Protein AF-A0A6J5IRX7-F1 (afdb_monomer_lite)

Radius of gyration: 26.04 Å; chains: 1; bounding box: 46×52×82 Å

Sequence (165 aa):
MITTPMLQKIPVVRDQDGYFIHPDLLHFWTVTRDSAEHCTKEQWAALEAQAGIKTSIYYLESEPADHPAVVAYWERGEGVSLWNPDPEPGWWLIEIGDNDDGPYAVYATHAWDEMTRKPFDRIRTCCKSDRTHCAHRGVAGEKFASSQGRCFNVETLVTLNANTL

Organism: NCBI:txid2015348

Foldseek 3Di:
DPQDQAPDADDFDADPLRWGAAVSRVCCCVPVVVNDPDDDPVRVVVVCVSNQKDKDKDAPVPDDCPQPQNCCCPVVVGHNNSDDDDDPPQKHWRTWDADPVGTMTMIMHGNVVVVVPPPPVPPPPPPPPDPPDPDDDDDDDDDDDDDDDDDDDPPDPDDDDDDDD

Secondary structure (DSSP, 8-state):
---PPPS--------TTS-EE-HHHHHIIIIISTT-S---HHHHHHHHHHHTEEEEEEEGGGS-TT-HHHHHHHHH---STT----PPTT-EEEEEEEETTEEEEEEEEEHHHHHHHS--TTSTTSS-S-S----------------------S---S-------

Structure (mmCIF, N/CA/C/O backbone):
data_AF-A0A6J5IRX7-F1
#
_entry.id   AF-A0A6J5IRX7-F1
#
loop_
_atom_site.group_PDB
_atom_site.id
_atom_site.type_symbol
_atom_site.label_atom_id
_atom_site.label_alt_id
_atom_site.label_comp_id
_atom_site.label_asym_id
_atom_site.label_entity_id
_atom_site.label_seq_id
_atom_site.pdbx_PDB_ins_code
_atom_site.Cartn_x
_atom_site.Cartn_y
_atom_site.Cartn_z
_atom_site.occupancy
_atom_site.B_iso_or_equiv
_atom_site.auth_seq_id
_atom_site.auth_comp_id
_atom_site.auth_asym_id
_atom_site.auth_atom_id
_atom_site.pdbx_PDB_model_num
ATOM 1 N N . MET A 1 1 ? -23.721 1.573 19.129 1.00 38.72 1 MET A N 1
ATOM 2 C CA . MET A 1 1 ? -23.517 1.840 17.692 1.00 38.72 1 MET A CA 1
ATOM 3 C C . MET A 1 1 ? -22.663 0.711 17.161 1.00 38.72 1 MET A C 1
ATOM 5 O O . MET A 1 1 ? -21.660 0.411 17.793 1.00 38.72 1 MET A O 1
ATOM 9 N N . ILE A 1 2 ? -23.114 0.011 16.123 1.00 43.53 2 ILE A N 1
ATOM 10 C CA . ILE A 1 2 ? -22.328 -1.062 15.509 1.00 43.53 2 ILE A CA 1
ATOM 11 C C . ILE A 1 2 ? -21.392 -0.353 14.537 1.00 43.53 2 ILE A C 1
ATOM 13 O O . ILE A 1 2 ? -21.848 0.164 13.522 1.00 43.53 2 ILE A O 1
ATOM 17 N N . THR A 1 3 ? -20.123 -0.209 14.904 1.00 60.31 3 THR A N 1
ATOM 18 C CA . THR A 1 3 ? -19.117 0.331 13.991 1.00 60.31 3 THR A CA 1
ATOM 19 C C . THR A 1 3 ? -18.896 -0.728 12.921 1.00 60.31 3 THR A C 1
ATOM 21 O O . THR A 1 3 ? -18.431 -1.823 13.237 1.00 60.31 3 THR A O 1
ATOM 24 N N . THR A 1 4 ? -19.293 -0.449 11.680 1.00 69.75 4 THR A N 1
ATOM 25 C CA . THR A 1 4 ? -18.949 -1.329 10.562 1.00 69.75 4 THR A CA 1
ATOM 26 C C . THR A 1 4 ? -17.425 -1.385 10.476 1.00 69.75 4 THR A C 1
ATOM 28 O O . THR A 1 4 ? -16.799 -0.324 10.434 1.00 69.75 4 THR A O 1
ATOM 31 N N . PRO A 1 5 ? -16.813 -2.579 10.505 1.00 79.38 5 PRO A N 1
ATOM 32 C CA . PRO A 1 5 ? -15.368 -2.691 10.409 1.00 79.38 5 PRO A CA 1
ATOM 33 C C . PRO A 1 5 ? -14.916 -2.175 9.035 1.00 79.38 5 PRO A C 1
ATOM 35 O O . PRO A 1 5 ? -15.364 -2.680 8.008 1.00 79.38 5 PRO A O 1
ATOM 38 N N . MET A 1 6 ? -14.069 -1.142 9.036 1.00 88.44 6 MET A N 1
ATOM 39 C CA . MET A 1 6 ? -13.521 -0.494 7.837 1.00 88.44 6 MET A CA 1
ATOM 40 C C . MET A 1 6 ? -12.159 -1.096 7.476 1.00 88.44 6 MET A C 1
ATOM 42 O O . MET A 1 6 ? -11.469 -1.618 8.354 1.00 88.44 6 MET A O 1
ATOM 46 N N . LEU A 1 7 ? -11.759 -0.994 6.205 1.00 91.12 7 LEU A N 1
ATOM 47 C CA . LEU A 1 7 ? -10.429 -1.382 5.702 1.00 91.12 7 LEU A CA 1
ATOM 48 C C . LEU A 1 7 ? -10.067 -2.849 5.998 1.00 91.12 7 LEU A C 1
ATOM 50 O O . LEU A 1 7 ? -8.911 -3.186 6.261 1.00 91.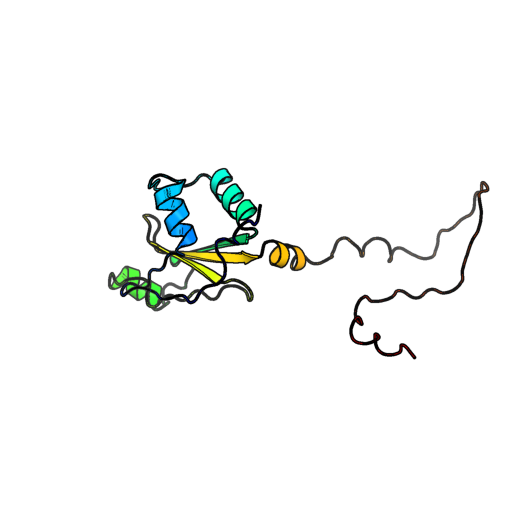12 7 LEU A O 1
ATOM 54 N N . GLN A 1 8 ? -11.071 -3.727 5.982 1.00 91.44 8 GLN A N 1
ATOM 55 C CA . GLN A 1 8 ? -10.880 -5.159 6.200 1.00 91.44 8 GLN A CA 1
ATOM 56 C C . GLN A 1 8 ? -10.251 -5.831 4.979 1.00 91.44 8 GLN A C 1
ATOM 58 O O . GLN A 1 8 ? -10.299 -5.321 3.866 1.00 91.44 8 GLN A O 1
ATOM 63 N N . LYS A 1 9 ? -9.682 -7.021 5.171 1.00 92.81 9 LYS A N 1
ATOM 64 C CA . LYS A 1 9 ? -9.122 -7.793 4.062 1.00 92.81 9 LYS A CA 1
ATOM 65 C C . LYS A 1 9 ? -10.207 -8.145 3.037 1.00 92.81 9 LYS 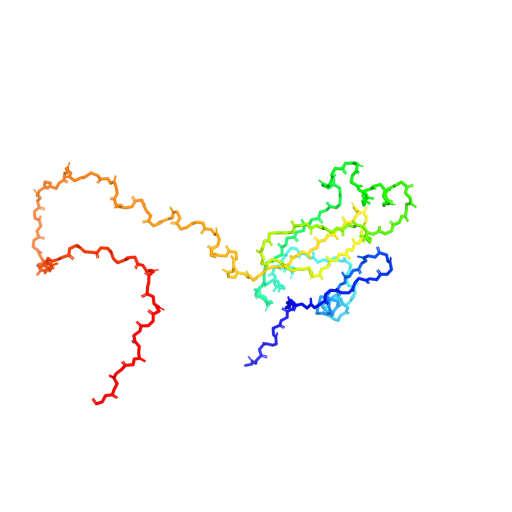A C 1
ATOM 67 O O . LYS A 1 9 ? -11.147 -8.874 3.354 1.00 92.81 9 LYS A O 1
ATOM 72 N N . ILE A 1 10 ? -10.020 -7.699 1.797 1.00 92.50 10 ILE A N 1
ATOM 73 C CA . ILE A 1 10 ? -10.877 -8.027 0.650 1.00 92.50 10 ILE A CA 1
ATOM 74 C C . ILE A 1 10 ? -10.071 -8.677 -0.483 1.00 92.50 10 ILE A C 1
ATOM 76 O O . ILE A 1 10 ? -8.842 -8.556 -0.507 1.00 92.50 10 ILE A O 1
ATOM 80 N N . PRO A 1 11 ? -10.726 -9.375 -1.430 1.00 92.31 11 PRO A N 1
ATOM 81 C CA . PRO A 1 11 ? -10.076 -9.788 -2.666 1.00 92.31 11 PRO A CA 1
ATOM 82 C C . PRO A 1 11 ? -9.536 -8.568 -3.419 1.00 92.31 11 PRO A C 1
ATOM 84 O O . PRO A 1 11 ? -10.281 -7.637 -3.717 1.00 92.31 11 PRO A O 1
ATOM 87 N N . VAL A 1 12 ? -8.240 -8.585 -3.723 1.00 92.00 12 VAL A N 1
ATOM 88 C CA . VAL A 1 12 ? -7.570 -7.519 -4.471 1.00 92.00 12 VAL A CA 1
ATOM 89 C C . VAL A 1 12 ? -7.677 -7.832 -5.957 1.00 92.00 12 VAL A C 1
ATOM 91 O O . VAL A 1 12 ? -7.182 -8.863 -6.412 1.00 92.00 12 VAL A O 1
ATOM 94 N N . VAL A 1 13 ? -8.308 -6.934 -6.707 1.00 92.19 13 VAL A N 1
ATOM 95 C CA . VAL A 1 13 ? -8.348 -6.967 -8.172 1.00 92.19 13 VAL A CA 1
ATOM 96 C C . VAL A 1 13 ? -7.716 -5.673 -8.658 1.00 92.19 13 VAL A C 1
ATOM 98 O O . VAL A 1 13 ? -8.279 -4.603 -8.446 1.00 92.19 13 VAL A O 1
ATOM 101 N N . ARG A 1 14 ? -6.527 -5.783 -9.251 1.00 92.94 14 ARG A N 1
ATOM 102 C CA . ARG A 1 14 ? -5.798 -4.643 -9.813 1.00 92.94 14 ARG A CA 1
ATOM 103 C C . ARG A 1 14 ? -6.318 -4.306 -11.207 1.00 92.94 14 ARG A C 1
ATOM 105 O O . ARG A 1 14 ? -6.853 -5.182 -11.893 1.00 92.94 14 ARG A O 1
ATOM 112 N N . ASP A 1 15 ? -6.177 -3.048 -11.596 1.00 92.62 15 ASP A N 1
ATOM 113 C CA . ASP A 1 15 ? -6.490 -2.593 -12.950 1.00 92.62 15 ASP A CA 1
ATOM 114 C C . ASP A 1 15 ? -5.407 -3.003 -13.971 1.00 92.62 15 ASP A C 1
ATOM 116 O O . ASP A 1 15 ? -4.497 -3.777 -13.657 1.00 92.62 15 ASP A O 1
ATOM 120 N N . GLN A 1 16 ? -5.532 -2.535 -15.220 1.00 92.31 16 GLN A N 1
ATOM 121 C CA . GLN A 1 16 ? -4.576 -2.864 -16.285 1.00 92.31 16 GLN A CA 1
ATOM 122 C C . GLN A 1 16 ? -3.154 -2.368 -15.996 1.00 92.31 16 GLN A C 1
ATOM 124 O O . GLN A 1 16 ? -2.196 -3.015 -16.422 1.00 92.31 16 GLN A O 1
ATOM 129 N N . ASP A 1 17 ? -3.024 -1.272 -15.254 1.00 90.31 17 ASP A N 1
ATOM 130 C CA . ASP A 1 17 ? -1.742 -0.663 -14.915 1.00 90.31 17 ASP A CA 1
ATOM 131 C C . ASP A 1 17 ? -1.180 -1.216 -13.595 1.00 90.31 17 ASP A C 1
ATOM 133 O O . ASP A 1 17 ? -0.030 -0.961 -13.245 1.00 90.31 17 ASP A O 1
ATOM 137 N N . GLY A 1 18 ? -1.937 -2.064 -12.895 1.00 92.62 18 GLY A N 1
ATOM 138 C CA . GLY A 1 18 ? -1.525 -2.702 -11.649 1.00 92.62 18 GLY A CA 1
ATOM 139 C C . GLY A 1 18 ? -1.920 -1.935 -10.393 1.00 92.62 18 GLY A C 1
ATOM 140 O O . GLY A 1 18 ? -1.531 -2.352 -9.300 1.00 92.62 18 GLY A O 1
ATOM 141 N N . TYR A 1 19 ? -2.699 -0.864 -10.519 1.00 94.06 19 TYR A N 1
ATOM 142 C CA . TYR A 1 19 ? -3.153 -0.073 -9.387 1.00 94.06 19 TYR A CA 1
ATOM 143 C C . TYR A 1 19 ? -4.374 -0.692 -8.718 1.00 94.06 19 TYR A C 1
ATOM 145 O O . TYR A 1 19 ? -5.138 -1.470 -9.300 1.00 94.06 19 TYR A O 1
ATOM 153 N N . PHE A 1 20 ? -4.542 -0.363 -7.443 1.00 95.62 20 PHE A N 1
ATOM 154 C CA . PHE A 1 20 ? -5.699 -0.761 -6.659 1.00 95.62 20 PHE A CA 1
ATOM 155 C C . PHE A 1 20 ? -5.858 0.165 -5.459 1.00 95.62 20 PHE A C 1
ATOM 157 O O . PHE A 1 20 ? -4.892 0.472 -4.768 1.00 95.62 20 PHE A O 1
ATOM 164 N N . ILE A 1 21 ? -7.100 0.529 -5.158 1.00 94.38 21 ILE A N 1
ATOM 165 C CA . ILE A 1 21 ? -7.461 1.248 -3.940 1.00 94.38 21 ILE A CA 1
ATOM 166 C C . ILE A 1 21 ? -8.617 0.532 -3.247 1.00 94.38 21 ILE A C 1
ATOM 168 O O . ILE A 1 21 ? -9.616 0.165 -3.871 1.00 94.38 21 ILE A O 1
ATOM 172 N N . HIS A 1 22 ? -8.493 0.328 -1.937 1.00 94.62 22 HIS A N 1
ATOM 173 C CA . HIS A 1 22 ? -9.555 -0.261 -1.136 1.00 94.62 22 HIS A CA 1
ATOM 174 C C . HIS A 1 22 ? -10.803 0.643 -1.175 1.00 94.62 22 HIS A C 1
ATOM 176 O O . HIS A 1 22 ? -10.676 1.849 -0.966 1.00 94.62 22 HIS A O 1
ATOM 182 N N . PRO A 1 23 ? -12.026 0.112 -1.368 1.00 91.94 23 PRO A N 1
ATOM 183 C CA . PRO A 1 23 ? -13.241 0.921 -1.499 1.00 91.94 23 PRO A CA 1
ATOM 184 C C . PRO A 1 23 ? -13.506 1.817 -0.281 1.00 91.94 23 PRO A C 1
ATOM 186 O O . PRO A 1 23 ? -13.877 2.975 -0.450 1.00 91.94 23 PRO A O 1
ATOM 189 N N . ASP A 1 24 ? -13.254 1.331 0.939 1.00 91.50 24 ASP A N 1
ATOM 190 C CA . ASP A 1 24 ? -13.362 2.170 2.145 1.00 91.50 24 ASP A CA 1
ATOM 191 C C . ASP A 1 24 ? -12.326 3.305 2.174 1.00 91.50 24 ASP A C 1
ATOM 193 O O . ASP A 1 24 ? -12.627 4.397 2.656 1.00 91.50 24 ASP A O 1
ATOM 197 N N . LEU A 1 25 ? -11.120 3.069 1.642 1.00 89.38 25 LEU A N 1
ATOM 198 C CA . LEU A 1 25 ? -10.079 4.093 1.556 1.00 89.38 25 LEU A CA 1
ATOM 199 C C . LEU A 1 25 ? -10.439 5.127 0.484 1.00 89.38 25 LEU A C 1
ATOM 201 O O . LEU A 1 25 ? -10.375 6.327 0.731 1.00 89.38 25 LEU A O 1
ATOM 205 N N . LEU A 1 26 ? -10.928 4.669 -0.670 1.00 89.81 26 LEU A N 1
ATOM 206 C CA . LEU A 1 26 ? -11.457 5.527 -1.726 1.00 89.81 26 LEU A CA 1
ATOM 207 C C . LEU A 1 26 ? -12.625 6.388 -1.220 1.00 89.81 26 LEU A C 1
ATOM 209 O O . LEU A 1 26 ? -12.684 7.583 -1.508 1.00 89.81 26 LEU A O 1
ATOM 213 N N . HIS A 1 27 ? -13.539 5.816 -0.432 1.00 88.06 27 HIS A N 1
ATOM 214 C CA . HIS A 1 27 ? -14.638 6.556 0.190 1.00 88.06 27 HIS A CA 1
ATOM 215 C C . HIS A 1 27 ? -14.131 7.607 1.186 1.00 88.06 27 HIS A C 1
ATOM 217 O O . HIS A 1 27 ? -14.638 8.731 1.222 1.00 88.06 27 HIS A O 1
ATOM 223 N N . PHE A 1 28 ? -13.112 7.274 1.981 1.00 87.56 28 PHE A N 1
ATOM 224 C CA . PHE A 1 28 ? -12.480 8.232 2.883 1.00 87.56 28 PHE A CA 1
ATOM 225 C C . PHE A 1 28 ? -11.912 9.435 2.113 1.00 87.56 28 PHE A C 1
ATOM 227 O O . PHE A 1 28 ? -12.225 10.574 2.461 1.00 87.56 28 PHE A O 1
ATOM 234 N N . TRP A 1 29 ? -11.171 9.203 1.029 1.00 84.56 29 TRP A N 1
ATOM 235 C CA . TRP A 1 29 ? -10.596 10.275 0.210 1.00 84.56 29 TRP A CA 1
ATOM 236 C C . TRP A 1 29 ? -11.650 11.126 -0.509 1.00 84.56 29 TRP A C 1
ATOM 238 O O . TRP A 1 29 ? -11.624 12.354 -0.446 1.00 84.56 29 TRP A O 1
ATOM 248 N N . THR A 1 30 ? -12.622 10.482 -1.151 1.00 82.88 30 THR A N 1
ATOM 249 C CA . THR A 1 30 ? -13.612 11.176 -1.992 1.00 82.88 30 THR A CA 1
ATOM 250 C C . THR A 1 30 ? -14.712 11.863 -1.186 1.00 82.88 30 THR A C 1
ATOM 252 O O . THR A 1 30 ? -15.091 12.984 -1.508 1.00 82.88 30 THR A O 1
ATOM 255 N N . VAL A 1 31 ? -15.217 11.227 -0.124 1.00 80.44 31 VAL A N 1
ATOM 256 C CA . VAL A 1 31 ? -16.383 11.717 0.632 1.00 80.44 31 VAL A CA 1
ATOM 257 C C . VAL A 1 31 ? -15.973 12.377 1.938 1.00 80.44 31 VAL A C 1
ATOM 259 O O . VAL A 1 31 ? -16.396 13.490 2.234 1.00 80.44 31 VAL A O 1
ATOM 262 N N . THR A 1 32 ? -15.145 11.706 2.741 1.00 78.38 32 THR A N 1
ATOM 263 C CA . THR A 1 32 ? -14.764 12.241 4.062 1.00 78.38 32 THR A CA 1
ATOM 264 C C . THR A 1 32 ? -13.768 13.391 3.925 1.00 78.38 32 THR A C 1
ATOM 266 O O . THR A 1 32 ? -13.732 14.297 4.767 1.00 78.38 32 THR A O 1
ATOM 269 N N . ARG A 1 33 ? -12.948 13.352 2.868 1.00 77.62 33 ARG A N 1
ATOM 270 C CA . ARG A 1 33 ? -11.861 14.298 2.629 1.00 77.62 33 ARG A CA 1
ATOM 271 C C . ARG A 1 33 ? -12.080 15.275 1.485 1.00 77.62 33 ARG A C 1
ATOM 273 O O . ARG A 1 33 ? -11.206 16.110 1.291 1.00 77.62 33 ARG A O 1
ATOM 280 N N . ASP A 1 34 ? -13.246 15.243 0.840 1.00 82.38 34 ASP A N 1
ATOM 281 C CA . ASP A 1 34 ? -13.627 16.173 -0.233 1.00 82.38 34 ASP A CA 1
ATOM 282 C C . ASP A 1 34 ? -12.566 16.247 -1.347 1.00 82.38 34 ASP A C 1
ATOM 284 O O . ASP A 1 34 ? -12.165 17.317 -1.790 1.00 82.38 34 ASP A O 1
ATOM 288 N N . SER A 1 35 ? -12.056 15.079 -1.758 1.00 77.94 35 SER A N 1
ATOM 289 C CA . SER A 1 35 ? -10.991 14.940 -2.765 1.00 77.94 35 SER A CA 1
ATOM 290 C C . SER A 1 35 ? -9.665 15.621 -2.400 1.00 77.94 35 SER A C 1
ATOM 292 O O . SER A 1 35 ? -8.922 16.037 -3.286 1.00 77.94 35 SER A O 1
ATOM 294 N N . ALA A 1 36 ? -9.343 15.747 -1.108 1.00 78.69 36 ALA A N 1
ATOM 295 C CA . ALA A 1 36 ? -8.028 16.230 -0.694 1.00 78.69 36 ALA A CA 1
ATOM 296 C C . ALA A 1 36 ? -6.910 15.302 -1.199 1.00 78.69 36 ALA A C 1
ATOM 298 O O . ALA A 1 36 ? -6.985 14.089 -1.025 1.00 78.69 36 ALA A O 1
ATOM 299 N N . GLU A 1 37 ? -5.852 15.893 -1.753 1.00 71.12 37 GLU A N 1
ATOM 300 C CA . GLU A 1 37 ? -4.693 15.175 -2.312 1.00 71.12 37 GLU A CA 1
ATOM 301 C C . GLU A 1 37 ? -3.756 14.621 -1.225 1.00 71.12 37 GLU A C 1
ATOM 303 O O . GLU A 1 37 ? -3.005 13.677 -1.456 1.00 71.12 37 GLU A O 1
ATOM 308 N N . HIS A 1 38 ? -3.814 15.182 -0.010 1.00 74.75 38 HIS A N 1
ATOM 309 C CA . HIS A 1 38 ? -2.946 14.801 1.101 1.00 74.75 38 HIS A CA 1
ATOM 310 C C . HIS A 1 38 ? -3.690 14.758 2.440 1.00 74.75 38 HIS A C 1
ATOM 312 O O . HIS A 1 38 ? -4.685 15.451 2.666 1.00 74.75 38 HIS A O 1
ATOM 318 N N . CYS A 1 39 ? -3.159 13.953 3.359 1.00 82.44 39 CYS A N 1
ATOM 319 C CA . CYS A 1 39 ? -3.646 13.778 4.722 1.00 82.44 39 CYS A CA 1
ATOM 320 C C . CYS A 1 39 ? -2.499 14.077 5.694 1.00 82.44 39 CYS A C 1
ATOM 322 O O . CYS A 1 39 ? -1.362 13.660 5.459 1.00 82.44 39 CYS A O 1
ATOM 324 N N . THR A 1 40 ? -2.758 14.807 6.783 1.00 86.38 40 THR A N 1
ATOM 325 C CA . THR A 1 40 ? -1.728 14.994 7.815 1.00 86.38 40 THR A CA 1
ATOM 326 C C . THR A 1 40 ? -1.495 13.689 8.573 1.00 86.38 40 THR A C 1
ATOM 328 O O . THR A 1 40 ? -2.356 12.807 8.620 1.00 86.38 40 THR A O 1
ATOM 331 N N . LYS A 1 41 ? -0.339 13.565 9.233 1.00 86.69 41 LYS A N 1
ATOM 332 C CA . LYS A 1 41 ? -0.010 12.373 10.032 1.00 86.69 41 LYS A CA 1
ATOM 333 C C . LYS A 1 41 ? -1.056 12.100 11.116 1.00 86.69 41 LYS A C 1
ATOM 335 O O . LYS A 1 41 ? -1.369 10.948 11.393 1.00 86.69 41 LYS A O 1
ATOM 340 N N . GLU A 1 42 ? -1.619 13.149 11.708 1.00 88.75 42 GLU A N 1
ATOM 341 C CA . GLU A 1 42 ? -2.639 13.059 12.755 1.00 88.75 42 GLU A CA 1
ATOM 342 C C . GLU A 1 42 ? -3.974 12.556 12.202 1.00 88.75 42 GLU A C 1
ATOM 344 O O . GLU A 1 42 ? -4.642 11.743 12.838 1.00 88.75 42 GLU A O 1
ATOM 349 N N . GLN A 1 43 ? -4.356 13.014 11.008 1.00 87.88 43 GLN A N 1
ATOM 350 C CA . GLN A 1 43 ? -5.567 12.563 10.326 1.00 87.88 43 GLN A CA 1
ATOM 351 C C . GLN A 1 43 ? -5.446 11.095 9.897 1.00 87.88 43 GLN A C 1
ATOM 353 O O . GLN A 1 43 ? -6.391 10.326 10.074 1.00 87.88 43 GLN A O 1
ATOM 358 N N . TRP A 1 44 ? -4.271 10.685 9.411 1.00 90.00 44 TRP A N 1
ATOM 359 C CA . TRP A 1 44 ? -3.997 9.286 9.087 1.00 90.00 44 TRP A CA 1
ATOM 360 C C . TRP A 1 44 ? -4.030 8.398 10.336 1.00 90.00 44 TRP A C 1
ATOM 362 O O . TRP A 1 44 ? -4.698 7.368 10.351 1.00 90.00 44 TRP A O 1
ATOM 372 N N . ALA A 1 45 ? -3.401 8.835 11.431 1.00 90.25 45 ALA A N 1
ATOM 373 C CA . ALA A 1 45 ? -3.444 8.119 12.706 1.00 90.25 45 ALA A CA 1
ATOM 374 C C . ALA A 1 45 ? -4.873 7.998 13.273 1.00 90.25 45 ALA A C 1
ATOM 376 O O . ALA A 1 45 ? -5.214 6.985 13.885 1.00 90.25 45 ALA A O 1
ATOM 377 N N . ALA A 1 46 ? -5.728 9.004 13.060 1.00 89.88 46 ALA A N 1
ATOM 378 C CA . ALA A 1 46 ? -7.137 8.934 13.439 1.00 89.88 46 ALA A CA 1
ATOM 379 C C . ALA A 1 46 ? -7.904 7.885 12.616 1.00 89.88 46 ALA A C 1
ATOM 381 O O . ALA A 1 46 ? -8.710 7.146 13.184 1.00 89.88 46 ALA A O 1
ATOM 382 N N . LEU A 1 47 ? -7.621 7.776 11.312 1.00 89.25 47 LEU A N 1
ATOM 383 C CA . LEU A 1 47 ? -8.177 6.728 10.450 1.00 89.25 47 LEU A CA 1
ATOM 384 C C . LEU A 1 47 ? -7.723 5.333 10.906 1.00 89.25 47 LEU A C 1
ATOM 386 O O . LEU A 1 47 ? -8.565 4.449 11.065 1.00 89.25 47 LEU A O 1
ATOM 390 N N . GLU A 1 48 ? -6.427 5.149 11.183 1.00 91.38 48 GLU A N 1
ATOM 391 C CA . GLU A 1 48 ? -5.880 3.896 11.729 1.00 91.38 48 GLU A CA 1
ATOM 392 C C . GLU A 1 48 ? -6.600 3.488 13.025 1.00 91.38 48 GLU A C 1
ATOM 394 O O . GLU A 1 48 ? -7.058 2.351 13.161 1.00 91.38 48 GLU A O 1
ATOM 399 N N . ALA A 1 49 ? -6.768 4.433 13.958 1.00 90.00 49 ALA A N 1
ATOM 400 C CA . ALA A 1 49 ? -7.441 4.198 15.233 1.00 90.00 49 ALA A CA 1
ATOM 401 C C . ALA A 1 49 ? -8.936 3.875 15.070 1.00 90.00 49 ALA A C 1
ATOM 403 O O . ALA A 1 49 ? -9.455 3.007 15.772 1.00 90.00 49 ALA A O 1
ATOM 404 N N . GLN A 1 50 ? -9.625 4.545 14.142 1.00 89.75 50 GLN A N 1
ATOM 405 C CA . GLN A 1 50 ? -11.037 4.298 13.848 1.00 89.75 50 GLN A CA 1
ATOM 406 C C . GLN A 1 50 ? -11.261 2.926 13.198 1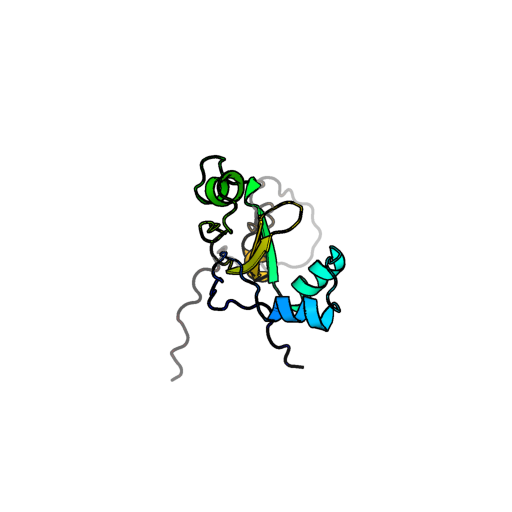.00 89.75 50 GLN A C 1
ATOM 408 O O . GLN A 1 50 ? -12.227 2.241 13.535 1.00 89.75 50 GLN A O 1
ATOM 413 N N . ALA A 1 51 ? -10.379 2.523 12.283 1.00 89.75 51 ALA A N 1
ATOM 414 C CA . ALA A 1 51 ? -10.451 1.234 11.598 1.00 89.75 51 ALA A CA 1
ATOM 415 C C . ALA A 1 51 ? -9.856 0.074 12.424 1.00 89.75 51 ALA A C 1
ATOM 417 O O . ALA A 1 51 ? -10.104 -1.091 12.114 1.00 89.75 51 ALA A O 1
ATOM 418 N N . GLY A 1 52 ? -9.104 0.367 13.491 1.00 91.00 52 GLY A N 1
ATOM 419 C CA . GLY A 1 52 ? -8.449 -0.646 14.324 1.00 91.00 52 GLY A CA 1
ATOM 420 C C . GLY A 1 52 ? -7.296 -1.355 13.607 1.00 91.00 52 GLY A C 1
ATOM 421 O O . GLY A 1 52 ? -7.043 -2.538 13.854 1.00 91.00 52 GLY A O 1
ATOM 422 N N . ILE A 1 53 ? -6.613 -0.644 12.710 1.00 92.94 53 ILE A N 1
ATOM 423 C CA . ILE A 1 53 ? -5.528 -1.171 11.877 1.00 92.94 53 ILE A CA 1
ATOM 424 C C . ILE A 1 53 ? -4.214 -0.434 12.132 1.00 92.94 53 ILE A C 1
ATOM 426 O O . ILE A 1 53 ? -4.185 0.638 12.735 1.00 92.94 53 ILE A O 1
ATOM 430 N N . LYS A 1 54 ? -3.132 -1.004 11.613 1.00 93.00 54 LYS A N 1
ATOM 431 C CA . LYS A 1 54 ? -1.846 -0.347 11.425 1.00 93.00 54 LYS A CA 1
ATOM 432 C C . LYS A 1 54 ? -1.433 -0.447 9.968 1.00 93.00 54 LYS A C 1
ATOM 434 O O . LYS A 1 54 ? -1.659 -1.487 9.358 1.00 93.00 54 LYS A O 1
ATOM 439 N N . THR A 1 55 ? -0.823 0.604 9.432 1.00 94.00 55 THR A N 1
ATOM 440 C CA . THR A 1 55 ? -0.347 0.658 8.048 1.00 94.00 55 THR A CA 1
ATOM 441 C C . THR A 1 55 ? 1.179 0.651 7.938 1.00 94.00 55 THR A C 1
ATOM 443 O O . THR A 1 55 ? 1.890 1.071 8.853 1.00 94.00 55 THR A O 1
ATOM 446 N N . SER A 1 56 ? 1.676 0.144 6.811 1.00 93.69 56 SER A N 1
ATOM 447 C CA . SER A 1 56 ? 3.082 0.154 6.405 1.00 93.69 56 SER A CA 1
ATOM 448 C C . SER A 1 56 ? 3.147 0.461 4.916 1.00 93.69 56 SER A C 1
ATOM 450 O O . SER A 1 56 ? 2.308 -0.020 4.150 1.00 93.69 56 SER A O 1
ATOM 452 N N . ILE A 1 57 ? 4.123 1.274 4.524 1.00 93.50 57 ILE A N 1
ATOM 453 C CA . ILE A 1 57 ? 4.293 1.747 3.152 1.00 93.50 57 ILE A CA 1
ATOM 454 C C . ILE A 1 57 ? 5.574 1.139 2.594 1.00 93.50 57 ILE A C 1
ATOM 456 O O . ILE A 1 57 ? 6.630 1.208 3.221 1.00 93.50 57 ILE A O 1
ATOM 460 N N . TYR A 1 58 ? 5.452 0.550 1.415 1.00 94.25 58 TYR A N 1
ATOM 461 C CA . TYR A 1 58 ? 6.542 0.035 0.604 1.00 94.25 58 TYR A CA 1
ATOM 462 C C . TYR A 1 58 ? 6.667 0.932 -0.619 1.00 94.25 58 TYR A C 1
ATOM 464 O O . TYR A 1 58 ? 5.653 1.346 -1.180 1.00 94.25 58 TYR A O 1
ATOM 472 N N . TYR A 1 59 ? 7.894 1.214 -1.037 1.00 94.12 59 TYR A N 1
ATOM 473 C CA . TYR A 1 59 ? 8.169 2.046 -2.202 1.00 94.12 59 TYR A CA 1
ATOM 474 C C . TYR A 1 59 ? 8.913 1.230 -3.249 1.00 94.12 59 TYR A C 1
ATOM 476 O O . TYR A 1 59 ? 9.825 0.475 -2.903 1.00 94.12 59 TYR A O 1
ATOM 484 N N . LEU A 1 60 ? 8.550 1.394 -4.521 1.00 92.25 60 LEU A N 1
ATOM 485 C CA . LEU A 1 60 ? 9.202 0.674 -5.616 1.00 92.25 60 LEU A CA 1
ATOM 486 C C . LEU A 1 60 ? 10.693 1.031 -5.713 1.00 92.25 60 LEU A C 1
ATOM 488 O O . LEU A 1 60 ? 11.503 0.179 -6.058 1.00 92.25 60 LEU A O 1
ATOM 492 N N . GLU A 1 61 ? 11.077 2.255 -5.338 1.00 90.19 61 GLU A N 1
ATOM 493 C CA . GLU A 1 61 ? 12.481 2.695 -5.278 1.00 90.19 61 GLU A CA 1
ATOM 494 C C . GLU A 1 61 ? 13.352 1.887 -4.301 1.00 90.19 61 GLU A C 1
ATOM 496 O O . GLU A 1 61 ? 14.577 1.916 -4.399 1.00 90.19 61 GLU A O 1
ATOM 501 N N . SER A 1 62 ? 12.735 1.181 -3.345 1.00 91.00 62 SER A N 1
ATOM 502 C CA . SER A 1 62 ? 13.452 0.323 -2.395 1.00 91.00 62 SER A CA 1
ATOM 503 C C . SER A 1 62 ? 13.800 -1.047 -2.984 1.00 91.00 62 SER A C 1
ATOM 505 O O . SER A 1 62 ? 14.593 -1.778 -2.388 1.00 91.00 62 SER A O 1
ATOM 507 N N . GLU A 1 63 ? 13.214 -1.408 -4.128 1.00 91.75 63 GLU A N 1
ATOM 508 C CA . GLU A 1 63 ? 13.536 -2.642 -4.838 1.00 91.75 63 GLU A CA 1
ATOM 509 C C . GLU A 1 63 ? 14.897 -2.539 -5.553 1.00 91.75 63 GLU A C 1
ATOM 511 O O . GLU A 1 63 ? 15.361 -1.447 -5.895 1.00 91.75 63 GLU A O 1
ATOM 516 N N . PRO A 1 64 ? 15.557 -3.676 -5.829 1.00 91.88 64 PRO A N 1
ATOM 517 C CA . PRO A 1 64 ? 16.762 -3.704 -6.650 1.00 91.88 64 PRO A CA 1
ATOM 518 C C . PRO A 1 64 ? 16.554 -3.056 -8.027 1.00 91.88 64 PRO A C 1
ATOM 520 O O . PRO A 1 64 ? 15.503 -3.206 -8.646 1.00 91.88 64 PRO A O 1
ATOM 523 N N . ALA A 1 65 ? 17.584 -2.389 -8.557 1.00 90.25 65 ALA A N 1
ATOM 524 C CA . ALA A 1 65 ? 17.506 -1.716 -9.859 1.00 90.25 65 ALA A CA 1
ATOM 525 C C . ALA A 1 65 ? 17.198 -2.669 -11.034 1.00 90.25 65 ALA A C 1
ATOM 527 O O . ALA A 1 65 ? 16.647 -2.249 -12.047 1.00 90.25 65 ALA A O 1
ATOM 528 N N . ASP A 1 66 ? 17.544 -3.951 -10.901 1.00 91.75 66 ASP A N 1
ATOM 529 C CA . ASP A 1 66 ? 17.261 -5.018 -11.864 1.00 91.75 66 ASP A CA 1
ATOM 530 C C . ASP A 1 66 ? 15.893 -5.691 -11.648 1.00 91.75 66 ASP A C 1
ATOM 532 O O . ASP A 1 66 ? 15.527 -6.607 -12.391 1.00 91.75 66 ASP A O 1
ATOM 536 N N . HIS A 1 67 ? 15.113 -5.243 -10.658 1.00 92.25 67 HIS A N 1
ATOM 537 C CA . HIS A 1 67 ? 13.784 -5.774 -10.404 1.00 92.25 67 HIS A CA 1
ATOM 538 C C . HIS A 1 67 ? 12.878 -5.523 -11.626 1.00 92.25 67 HIS A C 1
ATOM 540 O O . HIS A 1 67 ? 12.805 -4.398 -12.132 1.00 92.25 67 HIS A O 1
ATOM 546 N N . PRO A 1 68 ? 12.128 -6.532 -12.111 1.00 92.56 68 PRO A N 1
ATOM 547 C CA . PRO A 1 68 ? 11.367 -6.428 -13.357 1.00 92.56 68 PRO A CA 1
ATOM 548 C C . PRO A 1 68 ? 10.351 -5.281 -13.356 1.00 92.56 68 PRO A C 1
ATOM 550 O O . PRO A 1 68 ? 10.117 -4.687 -14.405 1.00 92.56 68 PRO A O 1
ATOM 553 N N . ALA A 1 69 ? 9.779 -4.950 -12.194 1.00 92.62 69 ALA A N 1
ATOM 554 C CA . ALA A 1 69 ? 8.874 -3.812 -12.051 1.00 92.62 69 ALA A CA 1
ATOM 555 C C . ALA A 1 69 ? 9.584 -2.449 -12.095 1.00 92.62 69 ALA A C 1
ATOM 557 O O . ALA A 1 69 ? 9.031 -1.508 -12.650 1.00 92.62 69 ALA A O 1
ATOM 558 N N . VAL A 1 70 ? 10.813 -2.350 -11.573 1.00 92.19 70 VAL A N 1
ATOM 559 C CA . VAL A 1 70 ? 11.620 -1.118 -11.630 1.00 92.19 70 VAL A CA 1
ATOM 560 C C . VAL A 1 70 ? 11.978 -0.817 -13.084 1.00 92.19 70 VAL A C 1
ATOM 562 O O . VAL A 1 70 ? 11.776 0.297 -13.555 1.00 92.19 70 VAL A O 1
ATOM 565 N N . VAL A 1 71 ? 12.413 -1.840 -13.823 1.00 92.81 71 VAL A N 1
ATOM 566 C CA . VAL A 1 71 ? 12.698 -1.743 -15.262 1.00 92.81 71 VAL A CA 1
ATOM 567 C C . VAL A 1 71 ? 11.431 -1.410 -16.061 1.00 92.81 71 VAL A C 1
ATOM 569 O O . VAL A 1 71 ? 11.461 -0.564 -16.949 1.00 92.81 71 VAL A O 1
ATOM 572 N N . ALA A 1 72 ? 10.305 -2.062 -15.759 1.00 92.62 72 ALA A N 1
ATOM 573 C CA . ALA A 1 72 ? 9.027 -1.786 -16.419 1.00 92.62 72 ALA A CA 1
ATOM 574 C C . ALA A 1 72 ? 8.602 -0.326 -16.268 1.00 92.62 72 ALA A C 1
ATOM 576 O O . ALA A 1 72 ? 8.285 0.336 -17.255 1.00 92.62 72 ALA A O 1
ATOM 577 N N . TYR A 1 73 ? 8.655 0.169 -15.038 1.00 92.62 73 TYR A N 1
ATOM 578 C CA . TYR A 1 73 ? 8.201 1.503 -14.708 1.00 92.62 73 TYR A CA 1
ATOM 579 C C . TYR A 1 73 ? 9.162 2.574 -15.244 1.00 92.62 73 TYR A C 1
ATOM 581 O O . TYR A 1 73 ? 8.757 3.431 -16.027 1.00 92.62 73 TYR A O 1
ATOM 589 N N . TRP A 1 74 ? 10.461 2.486 -14.934 1.00 90.75 74 TRP A N 1
ATOM 590 C CA . TRP A 1 74 ? 11.414 3.543 -15.293 1.00 90.75 74 TRP A CA 1
ATOM 591 C C . TRP A 1 74 ? 11.933 3.490 -16.730 1.00 90.75 74 TRP A C 1
ATOM 593 O O . TRP A 1 74 ? 12.191 4.541 -17.313 1.00 90.75 74 TRP A O 1
ATOM 603 N N . GLU A 1 75 ? 12.112 2.302 -17.315 1.00 92.50 75 GLU A N 1
ATOM 604 C CA . GLU A 1 75 ? 12.667 2.190 -18.673 1.00 92.50 75 GLU A CA 1
ATOM 605 C C . GLU A 1 75 ? 11.587 2.087 -19.749 1.00 92.50 75 GLU A C 1
ATOM 607 O O . GLU A 1 75 ? 11.783 2.579 -20.863 1.00 92.50 75 GLU A O 1
ATOM 612 N N . ARG A 1 76 ? 10.454 1.439 -19.446 1.00 90.19 76 ARG A N 1
ATOM 613 C CA . ARG A 1 76 ? 9.375 1.211 -20.423 1.00 90.19 76 ARG A CA 1
ATOM 614 C C . ARG A 1 76 ? 8.170 2.131 -20.236 1.00 90.19 76 ARG A C 1
ATOM 616 O O . ARG A 1 76 ? 7.357 2.215 -21.153 1.00 90.19 76 ARG A O 1
ATOM 623 N N . GLY A 1 77 ? 8.072 2.840 -19.107 1.00 87.50 77 GLY A N 1
ATOM 624 C CA . GLY A 1 77 ? 6.917 3.684 -18.788 1.00 87.50 77 GLY A CA 1
ATOM 625 C C . GLY A 1 77 ? 5.626 2.879 -18.623 1.00 87.50 77 GLY A C 1
ATOM 626 O O . GLY A 1 77 ? 4.545 3.375 -18.930 1.00 87.50 77 GLY A O 1
ATOM 627 N N . GLU A 1 78 ? 5.745 1.612 -18.225 1.00 91.94 78 GLU A N 1
ATOM 628 C CA . GLU A 1 78 ? 4.609 0.755 -17.885 1.00 91.94 78 GLU A CA 1
ATOM 629 C C . GLU A 1 78 ? 4.139 1.043 -16.449 1.00 91.94 78 GLU A C 1
ATOM 631 O O . GLU A 1 78 ? 4.835 1.686 -15.667 1.00 91.94 78 GLU A O 1
ATOM 636 N N . GLY A 1 79 ? 2.959 0.544 -16.079 1.00 89.75 79 GLY A N 1
ATOM 637 C CA . GLY A 1 79 ? 2.488 0.607 -14.696 1.00 89.75 79 GLY A CA 1
ATOM 638 C C . GLY A 1 79 ? 3.200 -0.376 -13.754 1.00 89.75 79 GLY A C 1
ATOM 639 O O . GLY A 1 79 ? 4.177 -1.048 -14.092 1.00 89.75 79 GLY A O 1
ATOM 640 N N . VAL A 1 80 ? 2.647 -0.527 -12.555 1.00 92.81 80 VAL A N 1
ATOM 641 C CA . VAL A 1 80 ? 3.151 -1.405 -11.486 1.00 92.81 80 VAL A CA 1
ATOM 642 C C . VAL A 1 80 ? 2.554 -2.813 -11.496 1.00 92.81 80 VAL A C 1
ATOM 644 O O . VAL A 1 80 ? 2.612 -3.536 -10.501 1.00 92.81 80 VAL A O 1
ATOM 647 N N . SER A 1 81 ? 2.002 -3.253 -12.625 1.00 92.56 81 SER A N 1
ATOM 648 C CA . SER A 1 81 ? 1.385 -4.580 -12.769 1.00 92.56 81 SER A CA 1
ATOM 649 C C . SER A 1 81 ? 2.335 -5.739 -12.434 1.00 92.56 81 SER A C 1
ATOM 651 O O . SER A 1 81 ? 1.892 -6.776 -11.938 1.00 92.56 81 SER A O 1
ATOM 653 N N . LEU A 1 82 ? 3.643 -5.547 -12.636 1.00 92.00 82 LEU A N 1
ATOM 654 C CA . LEU A 1 82 ? 4.692 -6.518 -12.311 1.00 92.00 82 LEU A CA 1
ATOM 655 C C . LEU A 1 82 ? 5.207 -6.421 -10.868 1.00 92.00 82 LEU A C 1
ATOM 657 O O . LEU A 1 82 ? 6.027 -7.243 -10.459 1.00 92.00 82 LEU A O 1
ATOM 661 N N . TRP A 1 83 ? 4.772 -5.423 -10.097 1.00 94.06 83 TRP A N 1
ATOM 662 C CA . TRP A 1 83 ? 5.237 -5.222 -8.731 1.00 94.06 83 TRP A CA 1
ATOM 663 C C . TRP A 1 83 ? 4.320 -5.917 -7.736 1.00 94.06 83 TRP A C 1
ATOM 665 O O . TRP A 1 83 ? 3.133 -5.608 -7.632 1.00 94.06 83 TRP A O 1
ATOM 675 N N . ASN A 1 84 ? 4.859 -6.854 -6.965 1.00 90.00 84 ASN A N 1
ATOM 676 C CA . ASN A 1 84 ? 4.118 -7.488 -5.886 1.00 90.00 84 ASN A CA 1
ATOM 677 C C . ASN A 1 84 ? 4.988 -7.545 -4.626 1.00 90.00 84 ASN A C 1
ATOM 679 O O . ASN A 1 84 ? 5.680 -8.546 -4.438 1.00 90.00 84 ASN A O 1
ATOM 683 N N . PRO A 1 85 ? 4.963 -6.484 -3.793 1.00 88.25 85 PRO A N 1
ATOM 684 C CA . PRO A 1 85 ? 5.683 -6.477 -2.527 1.00 88.25 85 PRO A CA 1
ATOM 685 C C . PRO A 1 85 ? 5.294 -7.685 -1.679 1.00 88.25 85 PRO A C 1
ATOM 687 O O . PRO A 1 85 ? 4.120 -8.075 -1.652 1.00 88.25 85 PRO A O 1
ATOM 690 N N . ASP A 1 86 ? 6.274 -8.243 -0.975 1.00 87.94 86 ASP A N 1
ATOM 691 C CA . ASP A 1 86 ? 6.084 -9.335 -0.023 1.00 87.94 86 ASP A CA 1
ATOM 692 C C . ASP A 1 86 ? 6.017 -8.755 1.400 1.00 87.94 86 ASP A C 1
ATOM 694 O O . ASP A 1 86 ? 7.055 -8.557 2.041 1.00 87.94 86 ASP A O 1
ATOM 698 N N . PRO A 1 87 ? 4.822 -8.369 1.893 1.00 89.06 87 PRO A N 1
ATOM 699 C CA . PRO A 1 87 ? 4.692 -7.844 3.241 1.00 89.06 87 PRO A CA 1
ATOM 700 C C . PRO A 1 87 ? 4.840 -8.974 4.268 1.00 89.06 87 PRO A C 1
ATOM 702 O O . PRO A 1 87 ? 4.759 -10.162 3.953 1.00 89.06 87 PRO A O 1
ATOM 705 N N . GLU A 1 88 ? 4.966 -8.618 5.545 1.00 88.19 88 GLU A N 1
ATOM 706 C CA . GLU A 1 88 ? 4.957 -9.633 6.597 1.00 88.19 88 GLU A CA 1
ATOM 707 C C . GLU A 1 88 ? 3.636 -10.440 6.608 1.00 88.19 88 GLU A C 1
ATOM 709 O O . GLU A 1 88 ? 2.565 -9.926 6.256 1.00 88.19 88 GLU A O 1
ATOM 714 N N . PRO A 1 89 ? 3.650 -11.698 7.089 1.00 88.56 89 PRO A N 1
ATOM 715 C CA . PRO A 1 89 ? 2.428 -12.478 7.247 1.00 88.56 89 PRO A CA 1
ATOM 716 C C . PRO A 1 89 ? 1.400 -11.740 8.108 1.00 88.56 89 PRO A C 1
ATOM 718 O O . PRO A 1 89 ? 1.742 -11.225 9.170 1.00 88.56 89 PRO A O 1
ATOM 721 N N . GLY A 1 90 ? 0.137 -11.725 7.681 1.00 88.44 90 GLY A N 1
ATOM 722 C CA . GLY A 1 90 ? -0.956 -11.038 8.385 1.00 88.44 90 GLY A CA 1
ATOM 723 C C . GLY A 1 90 ? -1.281 -9.647 7.841 1.00 88.44 90 GLY A C 1
ATOM 724 O O . GLY A 1 90 ? -2.346 -9.121 8.149 1.00 88.44 90 GLY A O 1
ATOM 725 N N . TRP A 1 91 ? -0.434 -9.096 6.975 1.00 94.19 91 TRP A N 1
ATOM 726 C CA . TRP A 1 91 ? -0.706 -7.847 6.277 1.00 94.19 91 TRP A CA 1
ATOM 727 C C . TRP A 1 91 ? -1.520 -8.080 4.991 1.00 94.19 91 TRP A C 1
ATOM 729 O O . TRP A 1 91 ? -1.399 -9.117 4.332 1.00 94.19 91 TRP A O 1
ATOM 739 N N . TRP A 1 92 ? -2.371 -7.123 4.621 1.00 94.94 92 TRP A N 1
ATOM 740 C CA . TRP A 1 92 ? -3.139 -7.117 3.372 1.00 94.94 92 TRP A CA 1
ATOM 741 C C . TRP A 1 92 ? -3.042 -5.764 2.672 1.00 94.94 92 TRP A C 1
ATOM 743 O O . TRP A 1 92 ? -2.907 -4.730 3.318 1.00 94.94 92 TRP A O 1
ATOM 753 N N . LEU A 1 93 ? -3.104 -5.772 1.342 1.00 95.38 93 LEU A N 1
ATOM 754 C CA . LEU A 1 93 ? -2.994 -4.559 0.538 1.00 95.38 93 LEU A CA 1
ATOM 755 C C . LEU A 1 93 ? -4.255 -3.699 0.689 1.00 95.38 93 LEU A C 1
ATOM 757 O O . LEU A 1 93 ? -5.369 -4.208 0.533 1.00 95.38 93 LEU A O 1
ATOM 761 N N . ILE A 1 94 ? -4.074 -2.405 0.954 1.00 95.56 94 ILE A N 1
ATOM 762 C CA . ILE A 1 94 ? -5.163 -1.417 0.964 1.00 95.56 94 ILE A CA 1
ATOM 763 C C . ILE A 1 94 ? -5.022 -0.378 -0.148 1.00 95.56 94 ILE A C 1
ATOM 765 O O . ILE A 1 94 ? -6.024 0.203 -0.560 1.00 95.56 94 ILE A O 1
ATOM 769 N N . GLU A 1 95 ? -3.813 -0.169 -0.662 1.00 94.69 95 GLU A N 1
ATOM 770 C CA . GLU A 1 95 ? -3.550 0.774 -1.743 1.00 94.69 95 GLU A CA 1
ATOM 771 C C . GLU A 1 95 ? -2.267 0.386 -2.473 1.00 94.69 95 GLU A C 1
ATOM 773 O O . GLU A 1 95 ? -1.285 0.016 -1.840 1.00 94.69 95 GLU A O 1
ATOM 778 N N . ILE A 1 96 ? -2.262 0.465 -3.794 1.00 95.62 96 ILE A N 1
ATOM 779 C CA . ILE A 1 96 ? -1.057 0.483 -4.618 1.00 95.62 96 ILE A CA 1
ATOM 780 C C . ILE A 1 96 ? -1.301 1.507 -5.716 1.00 95.62 96 ILE A C 1
ATOM 782 O O . ILE A 1 96 ? -2.293 1.422 -6.445 1.00 95.62 96 ILE A O 1
ATOM 786 N N . GLY A 1 97 ? -0.427 2.499 -5.764 1.00 93.19 97 GLY A N 1
ATOM 787 C CA . GLY A 1 97 ? -0.615 3.727 -6.515 1.00 93.19 97 GLY A CA 1
ATOM 788 C C . GLY A 1 97 ? 0.714 4.319 -6.948 1.00 93.19 97 GLY A C 1
ATOM 789 O O . GLY A 1 97 ? 1.781 3.757 -6.695 1.00 93.19 97 GLY A O 1
ATOM 790 N N . ASP A 1 98 ? 0.617 5.463 -7.603 1.00 91.38 98 ASP A N 1
ATOM 791 C CA . ASP A 1 98 ? 1.750 6.255 -8.049 1.00 91.38 98 ASP A CA 1
ATOM 792 C C . ASP A 1 98 ? 1.515 7.722 -7.689 1.00 91.38 98 ASP A C 1
ATOM 794 O O . ASP A 1 98 ? 0.380 8.204 -7.745 1.00 91.38 98 ASP A O 1
ATOM 798 N N . ASN A 1 99 ? 2.570 8.408 -7.264 1.00 87.00 99 ASN A N 1
ATOM 799 C CA . ASN A 1 99 ? 2.551 9.832 -6.949 1.00 87.00 99 ASN A CA 1
ATOM 800 C C . ASN A 1 99 ? 3.826 10.509 -7.481 1.00 87.00 99 ASN A C 1
ATOM 802 O O . ASN A 1 99 ? 4.626 9.885 -8.169 1.00 87.00 99 ASN A O 1
ATOM 806 N N . ASP A 1 100 ? 4.028 11.790 -7.167 1.00 85.06 100 ASP A N 1
ATOM 807 C CA . ASP A 1 100 ? 5.191 12.547 -7.656 1.00 85.06 100 ASP A CA 1
ATOM 808 C C . ASP A 1 100 ? 6.550 11.973 -7.202 1.00 85.06 100 ASP A C 1
ATOM 810 O O . ASP A 1 100 ? 7.565 12.215 -7.857 1.00 85.06 100 ASP A O 1
ATOM 814 N N . ASP A 1 101 ? 6.576 11.206 -6.107 1.00 84.56 101 ASP A N 1
ATOM 815 C CA . ASP A 1 101 ? 7.768 10.523 -5.588 1.00 84.56 101 ASP A CA 1
ATOM 816 C C . ASP A 1 101 ? 7.927 9.098 -6.165 1.00 84.56 101 ASP A C 1
ATOM 818 O O . ASP A 1 101 ? 8.919 8.416 -5.904 1.00 84.56 101 ASP A O 1
ATOM 822 N N . GLY A 1 102 ? 6.971 8.655 -6.983 1.00 90.19 102 GLY A N 1
ATOM 823 C CA . GLY A 1 102 ? 6.946 7.360 -7.645 1.00 90.19 102 GLY A CA 1
ATOM 824 C C . GLY A 1 102 ? 6.034 6.328 -6.971 1.00 90.19 102 GLY A C 1
ATOM 825 O O . GLY A 1 102 ? 5.251 6.636 -6.063 1.00 90.19 102 GLY A O 1
ATOM 826 N N . PRO A 1 103 ? 6.122 5.057 -7.403 1.00 94.06 103 PRO A N 1
ATOM 827 C CA . PRO A 1 103 ? 5.118 4.086 -7.015 1.00 94.06 103 PRO A CA 1
ATOM 828 C C . PRO A 1 103 ? 5.250 3.599 -5.579 1.00 94.06 103 PRO A C 1
ATOM 830 O O . PRO A 1 103 ? 6.338 3.265 -5.093 1.00 94.06 103 PRO A O 1
ATOM 833 N N . TYR A 1 104 ? 4.101 3.478 -4.922 1.00 94.69 104 TYR A N 1
ATOM 834 C CA . TYR A 1 104 ? 3.991 3.073 -3.530 1.00 94.69 104 TYR A CA 1
ATOM 835 C C . TYR A 1 104 ? 2.900 2.018 -3.336 1.00 94.69 104 TYR A C 1
ATOM 837 O O . TYR A 1 104 ? 1.920 1.938 -4.077 1.00 94.69 104 TYR A O 1
ATOM 845 N N . ALA A 1 105 ? 3.067 1.200 -2.303 1.00 95.50 105 ALA A N 1
ATOM 846 C CA . ALA A 1 105 ? 2.093 0.210 -1.878 1.00 95.50 105 ALA A CA 1
ATOM 847 C C . ALA A 1 105 ? 1.889 0.302 -0.367 1.00 95.50 105 ALA A C 1
ATOM 849 O O . ALA A 1 105 ? 2.833 0.203 0.417 1.00 95.50 105 ALA A O 1
ATOM 850 N N . VAL A 1 106 ? 0.639 0.471 0.047 1.00 94.94 106 VAL A N 1
ATOM 851 C CA . VAL A 1 106 ? 0.226 0.545 1.444 1.00 94.94 106 VAL A CA 1
ATOM 852 C C . VAL A 1 106 ? -0.445 -0.761 1.835 1.00 94.94 106 VAL A C 1
ATOM 854 O O . VAL A 1 106 ? -1.450 -1.186 1.255 1.00 94.94 106 VAL A O 1
ATOM 857 N N . TYR A 1 107 ? 0.097 -1.378 2.874 1.00 95.38 107 TYR A N 1
ATOM 858 C CA . TYR A 1 107 ? -0.461 -2.565 3.496 1.00 95.38 107 TYR A CA 1
ATOM 859 C C . TYR A 1 107 ? -1.016 -2.217 4.869 1.00 95.38 107 TYR A C 1
ATOM 861 O O . TYR A 1 107 ? -0.494 -1.338 5.553 1.00 95.38 107 TYR A O 1
ATOM 869 N N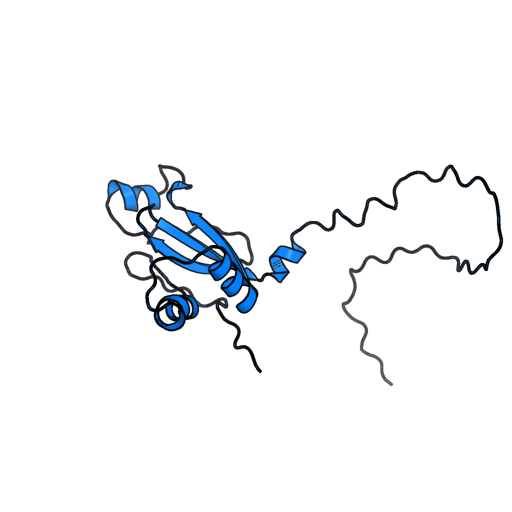 . ALA A 1 108 ? -2.052 -2.937 5.285 1.00 94.94 108 ALA A N 1
ATOM 870 C CA . ALA A 1 108 ? -2.626 -2.860 6.615 1.00 94.94 108 ALA A CA 1
ATOM 871 C C . ALA A 1 108 ? -2.528 -4.202 7.340 1.00 94.94 108 ALA A C 1
ATOM 873 O O . ALA A 1 108 ? -2.621 -5.261 6.726 1.00 94.94 108 ALA A O 1
ATOM 874 N N . THR A 1 109 ? -2.384 -4.145 8.656 1.00 94.31 109 THR A N 1
ATOM 875 C CA . THR A 1 109 ? -2.594 -5.266 9.571 1.00 94.31 109 THR A CA 1
ATOM 876 C C . THR A 1 109 ? -3.510 -4.830 10.707 1.00 94.31 109 THR A C 1
ATOM 878 O O . THR A 1 109 ? -3.762 -3.640 10.904 1.00 94.31 109 THR A O 1
ATOM 881 N N . HIS A 1 110 ? -4.024 -5.773 11.487 1.00 91.69 110 HIS A N 1
ATOM 882 C CA . HIS A 1 110 ? -4.782 -5.429 12.681 1.00 91.69 110 HIS A CA 1
ATOM 883 C C . HIS A 1 110 ? -3.870 -4.814 13.749 1.00 91.69 110 HIS A C 1
ATOM 885 O O . HIS A 1 110 ? -2.805 -5.351 14.053 1.00 91.69 110 HIS A O 1
ATOM 891 N N . ALA A 1 111 ? -4.318 -3.737 14.402 1.00 86.25 111 ALA A N 1
ATOM 892 C CA . ALA A 1 111 ? -3.518 -3.051 15.423 1.00 86.25 111 ALA A CA 1
ATOM 893 C C . ALA A 1 111 ? -3.150 -3.963 16.616 1.00 86.25 111 ALA A C 1
ATOM 895 O O . ALA A 1 111 ? -2.095 -3.816 17.232 1.00 86.25 111 ALA A O 1
ATOM 896 N N . TRP A 1 112 ? -3.999 -4.945 16.941 1.00 79.19 112 TRP A N 1
ATOM 897 C CA . TRP A 1 112 ? -3.695 -5.931 17.985 1.00 79.19 112 TRP A CA 1
ATOM 898 C C . TRP A 1 112 ? -2.647 -6.965 17.560 1.00 79.19 112 TRP A C 1
ATOM 900 O O . TRP A 1 112 ? -1.956 -7.493 18.426 1.00 79.19 112 TRP A O 1
ATOM 910 N N . ASP A 1 113 ? -2.501 -7.228 16.260 1.00 71.12 113 ASP A N 1
ATOM 911 C CA . ASP A 1 113 ? -1.549 -8.204 15.722 1.00 71.12 113 ASP A CA 1
ATOM 912 C C . ASP A 1 113 ? -0.108 -7.642 15.718 1.00 71.12 113 ASP A C 1
ATOM 914 O O . ASP A 1 113 ? 0.872 -8.366 15.915 1.00 71.12 113 ASP A O 1
ATOM 918 N N . GLU A 1 114 ? 0.036 -6.318 15.609 1.00 64.06 114 G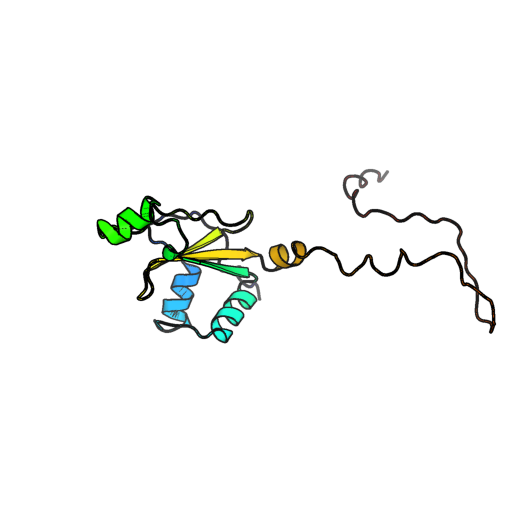LU A N 1
ATOM 919 C CA . GLU A 1 114 ? 1.297 -5.612 15.881 1.00 64.06 114 GLU A CA 1
ATOM 920 C C . GLU A 1 114 ? 1.641 -5.629 17.386 1.00 64.06 114 GLU A C 1
ATOM 922 O O . GLU A 1 114 ? 2.782 -5.890 17.777 1.00 64.06 114 GLU A O 1
ATOM 927 N N . MET A 1 115 ? 0.647 -5.407 18.257 1.00 57.97 115 MET A N 1
ATOM 928 C CA . MET A 1 115 ? 0.836 -5.379 19.715 1.00 57.97 115 MET A CA 1
ATOM 929 C C . MET A 1 115 ? 1.328 -6.728 20.265 1.00 57.97 115 MET A C 1
ATOM 931 O O . MET A 1 115 ? 2.155 -6.755 21.177 1.00 57.97 115 MET A O 1
ATOM 935 N N . THR A 1 116 ? 0.861 -7.848 19.705 1.00 57.56 116 THR A N 1
ATOM 936 C CA . THR A 1 116 ? 1.313 -9.199 20.079 1.00 57.56 116 THR A CA 1
ATOM 937 C C . THR A 1 116 ? 2.682 -9.572 19.510 1.00 57.56 116 THR A C 1
ATOM 939 O O . THR A 1 116 ? 3.301 -10.510 20.010 1.00 57.56 116 THR A O 1
ATOM 942 N N . ARG A 1 117 ? 3.179 -8.847 18.494 1.00 57.62 117 ARG A N 1
ATOM 943 C CA . ARG A 1 117 ? 4.500 -9.071 17.878 1.00 57.62 117 ARG A CA 1
ATOM 944 C C . ARG A 1 117 ? 5.654 -8.398 18.615 1.00 57.62 117 ARG A C 1
ATOM 946 O O . ARG A 1 117 ? 6.793 -8.823 18.433 1.00 57.62 117 ARG A O 1
ATOM 953 N N . LYS A 1 118 ? 5.415 -7.388 19.464 1.00 48.56 118 LYS A N 1
ATOM 954 C CA . LYS A 1 118 ? 6.494 -6.891 20.332 1.00 48.56 118 LYS A CA 1
ATOM 955 C C . LYS A 1 118 ? 6.815 -7.980 21.354 1.00 48.56 118 LYS A C 1
ATOM 957 O O . LYS A 1 118 ? 5.921 -8.350 22.120 1.00 48.56 118 LYS A O 1
ATOM 962 N N . PRO A 1 119 ? 8.054 -8.513 21.383 1.00 45.69 119 PRO A N 1
ATOM 963 C CA . PRO A 1 119 ? 8.395 -9.550 22.332 1.00 45.69 119 PRO A CA 1
ATOM 964 C C . PRO A 1 119 ? 8.090 -9.032 23.732 1.00 45.69 119 PRO A C 1
ATOM 966 O O . PRO A 1 119 ? 8.344 -7.875 24.076 1.00 45.69 119 PRO A O 1
ATOM 969 N N . PHE A 1 120 ? 7.516 -9.921 24.530 1.00 44.94 120 PHE A N 1
ATOM 970 C CA . PHE A 1 120 ? 7.222 -9.783 25.950 1.00 44.94 120 PHE A CA 1
ATOM 971 C C . PHE A 1 120 ? 8.519 -9.623 26.788 1.00 44.94 120 PHE A C 1
ATOM 973 O O . PHE A 1 120 ? 8.669 -10.218 27.854 1.00 44.94 120 PHE A O 1
ATOM 980 N N . ASP A 1 121 ? 9.481 -8.816 26.334 1.00 48.78 121 ASP A N 1
ATOM 981 C CA . ASP A 1 121 ? 10.803 -8.607 26.935 1.00 48.78 121 ASP A CA 1
ATOM 982 C C . ASP A 1 121 ? 10.761 -7.767 28.215 1.00 48.78 121 ASP A C 1
ATOM 984 O O . ASP A 1 121 ? 11.784 -7.542 28.859 1.00 48.78 121 ASP A O 1
ATOM 988 N N . ARG A 1 122 ? 9.575 -7.338 28.661 1.00 45.62 122 ARG A N 1
ATOM 989 C CA . ARG A 1 122 ? 9.424 -6.582 29.913 1.00 45.62 122 ARG A CA 1
ATOM 990 C C . ARG A 1 122 ? 9.015 -7.388 31.141 1.00 45.62 122 ARG A C 1
ATOM 992 O O . ARG A 1 122 ? 8.995 -6.807 32.220 1.00 45.62 122 ARG A O 1
ATOM 999 N N . ILE A 1 123 ? 8.750 -8.696 31.043 1.00 47.66 123 ILE A N 1
ATOM 1000 C CA . ILE A 1 123 ? 8.340 -9.482 32.232 1.00 47.66 123 ILE A CA 1
ATOM 1001 C C . ILE A 1 123 ? 9.457 -10.384 32.796 1.00 47.66 123 ILE A C 1
ATOM 1003 O O . ILE A 1 123 ? 9.363 -10.847 33.931 1.00 47.66 123 ILE A O 1
ATOM 1007 N N . ARG A 1 124 ? 10.585 -10.581 32.098 1.00 45.31 124 ARG A N 1
ATOM 1008 C CA . ARG A 1 124 ? 11.640 -11.514 32.559 1.00 45.31 124 ARG A CA 1
ATOM 1009 C C . ARG A 1 124 ? 12.824 -10.908 33.318 1.00 45.31 124 ARG A C 1
ATOM 1011 O O . ARG A 1 124 ? 13.781 -11.634 33.571 1.00 45.31 124 ARG A O 1
ATOM 1018 N N . THR A 1 125 ? 12.767 -9.658 33.775 1.00 44.59 125 THR A N 1
ATOM 1019 C CA . THR A 1 125 ? 13.911 -9.063 34.509 1.00 44.59 125 THR A CA 1
ATOM 1020 C C . THR A 1 125 ? 13.796 -9.138 36.037 1.00 44.59 125 THR A C 1
ATOM 1022 O O . THR A 1 125 ? 14.748 -8.803 36.727 1.00 44.59 125 THR A O 1
ATOM 1025 N N . CYS A 1 126 ? 12.700 -9.654 36.611 1.00 39.50 126 CYS A N 1
ATOM 1026 C CA . CYS A 1 126 ? 12.574 -9.744 38.078 1.00 39.50 126 CYS A CA 1
ATOM 1027 C C . CYS A 1 126 ? 12.913 -11.121 38.686 1.00 39.50 126 CYS A C 1
ATOM 1029 O O . CYS A 1 126 ? 12.846 -11.276 39.900 1.00 39.50 126 CYS A O 1
ATOM 1031 N N . CYS A 1 127 ? 13.269 -12.140 37.888 1.00 42.56 127 CYS A N 1
ATOM 1032 C CA . CYS A 1 127 ? 13.394 -13.519 38.400 1.00 42.56 127 CYS A CA 1
ATOM 1033 C C . CYS A 1 127 ? 14.793 -14.156 38.290 1.00 42.56 127 CYS A C 1
ATOM 1035 O O . CYS A 1 127 ? 14.936 -15.345 38.563 1.00 42.56 127 CYS A O 1
ATOM 1037 N N . LYS A 1 128 ? 15.836 -13.405 37.903 1.00 41.38 128 LYS A N 1
ATOM 1038 C CA . LYS A 1 128 ? 17.200 -13.952 37.725 1.00 41.38 128 LYS A CA 1
ATOM 1039 C C . LYS A 1 128 ? 18.317 -13.169 38.428 1.00 41.38 128 LYS A C 1
ATOM 1041 O O . LYS A 1 128 ? 19.449 -13.191 37.963 1.00 41.38 128 LYS A O 1
ATOM 1046 N N . SER A 1 129 ? 18.030 -12.549 39.569 1.00 39.72 129 SER A N 1
ATOM 1047 C CA . SER A 1 129 ? 19.076 -11.962 40.419 1.00 39.72 129 SER A CA 1
ATOM 1048 C C . SER A 1 129 ? 19.096 -12.664 41.773 1.00 39.72 129 SER A C 1
ATOM 1050 O O . SER A 1 129 ? 18.338 -12.337 42.675 1.00 39.72 129 SER A O 1
ATOM 1052 N N . ASP A 1 130 ? 19.924 -13.700 41.823 1.00 39.28 130 ASP A N 1
ATOM 1053 C CA . ASP A 1 130 ? 20.587 -14.318 42.968 1.00 39.28 130 ASP A CA 1
ATOM 1054 C C . ASP A 1 130 ? 19.877 -14.496 44.318 1.00 39.28 130 ASP A C 1
ATOM 1056 O O . ASP A 1 130 ? 19.587 -13.598 45.104 1.00 39.28 130 ASP A O 1
ATOM 1060 N N . ARG A 1 131 ? 19.792 -15.783 44.647 1.00 44.75 131 ARG A N 1
ATOM 1061 C CA . ARG A 1 131 ? 19.307 -16.428 45.864 1.00 44.75 131 ARG A CA 1
ATOM 1062 C C . ARG A 1 131 ? 20.241 -16.274 47.077 1.00 44.75 131 ARG A C 1
ATOM 1064 O O . ARG A 1 131 ? 20.287 -17.168 47.917 1.00 44.75 131 ARG A O 1
ATOM 1071 N N . THR A 1 132 ? 20.967 -15.166 47.207 1.00 43.12 132 THR A N 1
ATOM 1072 C CA . THR A 1 132 ? 21.942 -14.984 48.299 1.00 43.12 132 THR A CA 1
ATOM 1073 C C . THR A 1 132 ? 22.054 -13.521 48.712 1.00 43.12 132 THR A C 1
ATOM 1075 O O . THR A 1 132 ? 23.079 -12.896 48.491 1.00 43.12 132 THR A O 1
ATOM 1078 N N . HIS A 1 133 ? 20.985 -12.966 49.292 1.00 37.84 133 HIS A N 1
ATOM 1079 C CA . HIS A 1 133 ? 21.035 -11.926 50.338 1.00 37.84 133 HIS A CA 1
ATOM 1080 C C . HIS A 1 133 ? 19.617 -11.647 50.873 1.00 37.84 133 HIS A C 1
ATOM 1082 O O . HIS A 1 133 ? 19.030 -10.594 50.654 1.00 37.84 133 HIS A O 1
ATOM 1088 N N . CYS A 1 134 ? 19.049 -12.596 51.620 1.00 31.80 134 CYS A N 1
ATOM 1089 C CA . CYS A 1 134 ? 17.971 -12.290 52.564 1.00 31.80 134 CYS A CA 1
ATOM 1090 C C . CYS A 1 134 ? 18.549 -12.341 53.980 1.00 31.80 134 CYS A C 1
ATOM 1092 O O . CYS A 1 134 ? 18.407 -13.332 54.692 1.00 31.80 134 CYS A O 1
ATOM 1094 N N . ALA A 1 135 ? 19.245 -11.271 54.372 1.00 32.84 135 ALA A N 1
ATOM 1095 C CA . ALA A 1 135 ? 19.571 -11.020 55.767 1.00 32.84 135 ALA A CA 1
ATOM 1096 C C . ALA A 1 135 ? 18.382 -10.303 56.423 1.00 32.84 135 ALA A C 1
ATOM 1098 O O . ALA A 1 135 ? 18.004 -9.195 56.049 1.00 32.84 135 ALA A O 1
ATOM 1099 N N . HIS A 1 136 ? 17.786 -10.986 57.394 1.00 35.78 136 HIS A N 1
ATOM 1100 C CA . HIS A 1 136 ? 16.738 -10.507 58.284 1.00 35.78 136 HIS A CA 1
ATOM 1101 C C . HIS A 1 136 ? 17.060 -9.157 58.951 1.00 35.78 136 HIS A C 1
ATOM 1103 O O . HIS A 1 136 ? 18.049 -9.054 59.673 1.00 35.78 136 HIS A O 1
ATOM 1109 N N . ARG A 1 137 ? 16.120 -8.203 58.883 1.00 34.38 137 ARG A N 1
ATOM 1110 C CA . ARG A 1 137 ? 15.623 -7.451 60.055 1.00 34.38 137 ARG A CA 1
ATOM 1111 C C . ARG A 1 137 ? 14.105 -7.261 59.921 1.00 34.38 137 ARG A C 1
ATOM 1113 O O . ARG A 1 137 ? 13.635 -6.864 58.862 1.00 34.38 137 ARG A O 1
ATOM 1120 N N . GLY A 1 138 ? 13.367 -7.633 60.977 1.00 31.48 138 GLY A N 1
ATOM 1121 C CA . GLY A 1 138 ? 11.898 -7.559 61.090 1.00 31.48 138 GLY A CA 1
ATOM 1122 C C . GLY A 1 138 ? 11.354 -6.136 60.911 1.00 31.48 138 GLY A C 1
ATOM 1123 O O . GLY A 1 138 ? 12.122 -5.183 60.933 1.00 31.48 138 GLY A O 1
ATOM 1124 N N . VAL A 1 139 ? 10.049 -5.943 60.699 1.00 33.16 139 VAL A N 1
ATOM 1125 C CA . VAL A 1 139 ? 9.002 -6.149 61.718 1.00 33.16 139 VAL A CA 1
ATOM 1126 C C . VAL A 1 139 ? 7.690 -6.701 61.120 1.00 33.16 139 VAL A C 1
ATOM 1128 O O . VAL A 1 139 ? 7.268 -6.311 60.041 1.00 33.16 139 VAL A O 1
ATOM 1131 N N . ALA A 1 140 ? 7.112 -7.635 61.883 1.00 36.19 140 ALA A N 1
ATOM 1132 C CA . ALA A 1 140 ? 5.794 -8.283 61.881 1.00 36.19 140 ALA A CA 1
ATOM 1133 C C . ALA A 1 140 ? 4.690 -7.844 60.891 1.00 36.19 140 ALA A C 1
ATOM 1135 O O . ALA A 1 140 ? 4.289 -6.685 60.861 1.00 36.19 140 ALA A O 1
ATOM 1136 N N . GLY A 1 141 ? 4.075 -8.843 60.239 1.00 33.56 141 GLY A N 1
ATOM 1137 C CA . GLY A 1 141 ? 2.749 -8.728 59.623 1.00 33.56 141 GLY A CA 1
ATOM 1138 C C . GLY A 1 141 ? 2.394 -9.887 58.684 1.00 33.56 141 GLY A C 1
ATOM 1139 O O . GLY A 1 141 ? 2.518 -9.744 57.482 1.00 33.56 141 GLY A O 1
ATOM 1140 N N . GLU A 1 142 ? 1.983 -11.017 59.266 1.00 33.47 142 GLU A N 1
ATOM 1141 C CA . GLU A 1 142 ? 1.242 -12.150 58.671 1.00 33.47 142 GLU A CA 1
ATOM 1142 C C . GLU A 1 142 ? 1.843 -12.988 57.520 1.00 33.47 142 GLU A C 1
ATOM 1144 O O . GLU A 1 142 ? 2.053 -12.582 56.382 1.00 33.47 142 GLU A O 1
ATOM 1149 N N . LYS A 1 143 ? 2.055 -14.266 57.858 1.00 32.53 143 LYS A N 1
ATOM 1150 C CA . LYS A 1 143 ? 2.406 -15.367 56.963 1.00 32.53 143 LYS A CA 1
ATOM 1151 C C . LYS A 1 143 ? 1.134 -15.950 56.346 1.00 32.53 143 LYS A C 1
ATOM 1153 O O . LYS A 1 143 ? 0.255 -16.343 57.098 1.00 32.53 143 LYS A O 1
ATOM 1158 N N . PHE A 1 144 ? 1.150 -16.222 55.045 1.00 28.81 144 PHE A N 1
ATOM 1159 C CA . PHE A 1 144 ? 0.680 -17.510 54.524 1.00 28.81 144 PHE A CA 1
ATOM 1160 C C . PHE A 1 144 ? 1.621 -17.962 53.406 1.00 28.81 144 PHE A C 1
ATOM 1162 O O . PHE A 1 144 ? 1.559 -17.505 52.270 1.00 28.81 144 PHE A O 1
ATOM 1169 N N . ALA A 1 145 ? 2.535 -18.863 53.763 1.00 36.50 145 ALA A N 1
ATOM 1170 C CA . ALA A 1 145 ? 3.278 -19.661 52.805 1.00 36.50 145 ALA A CA 1
ATOM 1171 C C . ALA A 1 145 ? 2.434 -20.904 52.501 1.00 36.50 145 ALA A C 1
ATOM 1173 O O . ALA A 1 145 ? 2.330 -21.792 53.345 1.00 36.50 145 ALA A O 1
ATOM 1174 N N . SER A 1 146 ? 1.837 -20.966 51.310 1.00 36.62 146 SER A N 1
ATOM 1175 C CA . SER A 1 146 ? 1.422 -22.239 50.722 1.00 36.62 146 SER A CA 1
ATOM 1176 C C . SER A 1 146 ? 2.548 -22.716 49.818 1.00 36.62 146 SER A C 1
ATOM 1178 O O . SER A 1 146 ? 2.856 -22.126 48.782 1.00 36.62 146 SER A O 1
ATOM 1180 N N . SER A 1 147 ? 3.204 -23.771 50.276 1.00 43.62 147 SER A N 1
ATOM 1181 C CA . SER A 1 147 ? 4.204 -24.540 49.564 1.00 43.62 147 SER A CA 1
ATOM 1182 C C . SER A 1 147 ? 3.591 -25.174 48.318 1.00 43.62 147 SER A C 1
ATOM 1184 O O . SER A 1 147 ? 2.909 -26.187 48.404 1.00 43.62 147 SER A O 1
ATOM 1186 N N . GLN A 1 148 ? 3.865 -24.601 47.149 1.00 39.50 148 GLN A N 1
ATOM 1187 C CA . GLN A 1 148 ? 4.205 -25.345 45.933 1.00 39.50 148 GLN A CA 1
ATOM 1188 C C . GLN A 1 148 ? 4.536 -24.355 44.818 1.00 39.50 148 GLN A C 1
ATOM 1190 O O . GLN A 1 148 ? 3.663 -23.758 44.196 1.00 39.50 148 GLN A O 1
ATOM 1195 N N . GLY A 1 149 ? 5.832 -24.188 44.560 1.00 42.44 149 GLY A N 1
ATOM 1196 C CA . GLY A 1 149 ? 6.301 -23.521 43.358 1.00 42.44 149 GLY A CA 1
ATOM 1197 C C . GLY A 1 149 ? 5.928 -24.348 42.131 1.00 42.44 149 GLY A C 1
ATOM 1198 O O . GLY A 1 149 ? 6.533 -25.387 41.878 1.00 42.44 149 GLY A O 1
ATOM 1199 N N . ARG A 1 150 ? 4.950 -23.873 41.361 1.00 34.62 150 ARG A N 1
ATOM 1200 C CA . ARG A 1 150 ? 4.808 -24.196 39.941 1.00 34.62 150 ARG A CA 1
ATOM 1201 C C . ARG A 1 150 ? 4.484 -22.914 39.194 1.00 34.62 150 ARG A C 1
ATOM 1203 O O . ARG A 1 150 ? 3.428 -22.322 39.386 1.00 34.62 150 ARG A O 1
ATOM 1210 N N . CYS A 1 151 ? 5.414 -22.495 38.346 1.00 31.70 151 CYS A N 1
ATOM 1211 C CA . CYS A 1 151 ? 5.121 -21.561 37.275 1.00 31.70 151 CYS A CA 1
ATOM 1212 C C . CYS A 1 151 ? 4.246 -22.311 36.266 1.00 31.70 151 CYS A C 1
ATOM 1214 O O . CYS A 1 151 ? 4.707 -23.280 35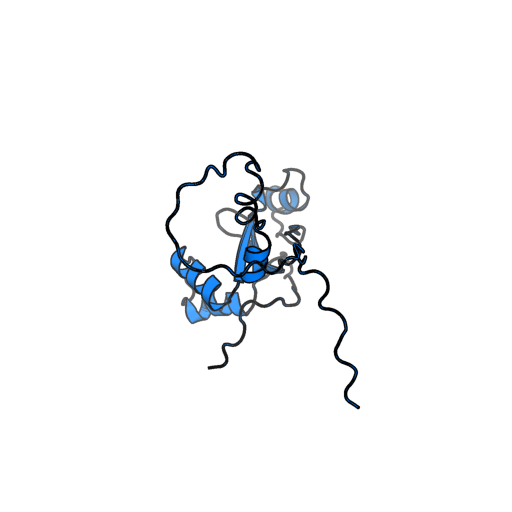.664 1.00 31.70 151 CYS A O 1
ATOM 1216 N N . PHE A 1 152 ? 2.987 -21.910 36.113 1.00 32.81 152 PHE A N 1
ATOM 1217 C CA . PHE A 1 152 ? 2.162 -22.395 35.013 1.00 32.81 152 PHE A CA 1
ATOM 1218 C C . PHE A 1 152 ? 2.540 -21.615 33.749 1.00 32.81 152 PHE A C 1
ATOM 1220 O O . PHE A 1 152 ? 2.421 -20.392 33.714 1.00 32.81 152 PHE A O 1
ATOM 1227 N N . ASN A 1 153 ? 3.016 -22.325 32.723 1.00 34.56 153 ASN A N 1
ATOM 1228 C CA . ASN A 1 153 ? 3.005 -21.820 31.354 1.00 34.56 153 ASN A CA 1
ATOM 1229 C C . ASN A 1 153 ? 1.545 -21.749 30.900 1.00 34.56 153 ASN A C 1
ATOM 1231 O O . ASN A 1 153 ? 0.810 -22.730 31.028 1.00 34.56 153 ASN A O 1
ATOM 1235 N N . VAL A 1 154 ? 1.133 -20.611 30.347 1.00 40.72 154 VAL A N 1
ATOM 1236 C CA . VAL A 1 154 ? -0.156 -20.470 29.660 1.00 40.72 154 VAL A CA 1
ATOM 1237 C C . VAL A 1 154 ? -0.005 -21.029 28.243 1.00 40.72 154 VAL A C 1
ATOM 1239 O O . VAL A 1 154 ? -0.016 -20.307 27.261 1.00 40.72 154 VAL A O 1
ATOM 1242 N N . GLU A 1 155 ? 0.187 -22.338 28.155 1.00 46.19 155 GLU A N 1
ATOM 1243 C CA . GLU A 1 155 ? -0.020 -23.135 26.948 1.00 46.19 155 GLU A CA 1
ATOM 1244 C C . GLU A 1 155 ? -0.626 -24.448 27.423 1.00 46.19 155 GLU A C 1
ATOM 1246 O O . GLU A 1 155 ? 0.096 -25.382 27.742 1.00 46.19 155 GLU A O 1
ATOM 1251 N N . THR A 1 156 ? -1.945 -24.458 27.613 1.00 43.91 156 THR A N 1
ATOM 1252 C CA . THR A 1 156 ? -2.871 -25.599 27.463 1.00 43.91 156 THR A CA 1
ATOM 1253 C C . THR A 1 156 ? -4.245 -25.089 27.905 1.00 43.91 156 THR A C 1
ATOM 1255 O O . THR A 1 156 ? -4.680 -25.295 29.033 1.00 43.91 156 THR A O 1
ATOM 1258 N N . LEU A 1 157 ? -4.928 -24.364 27.021 1.00 40.16 157 LEU A N 1
ATOM 1259 C CA . LEU A 1 157 ? -6.372 -24.133 27.124 1.00 40.16 157 LEU A CA 1
ATOM 1260 C C . LEU A 1 157 ? -7.026 -24.764 25.895 1.00 40.16 157 LEU A C 1
ATOM 1262 O O . LEU A 1 157 ? -7.690 -24.118 25.097 1.00 40.16 157 LEU A O 1
ATOM 1266 N N . VAL A 1 158 ? -6.779 -26.062 25.727 1.00 48.69 158 VAL A N 1
ATOM 1267 C CA . VAL A 1 158 ? -7.579 -26.912 24.853 1.00 48.69 158 VAL A CA 1
ATOM 1268 C C . VAL A 1 158 ? -7.992 -28.117 25.679 1.00 48.69 158 VAL A C 1
ATOM 1270 O O . VAL A 1 158 ? -7.156 -28.823 26.238 1.00 48.69 158 VAL A O 1
ATOM 1273 N N . THR A 1 159 ? -9.305 -28.332 25.713 1.00 44.81 159 THR A N 1
ATOM 1274 C CA . THR A 1 159 ? -10.026 -29.453 26.329 1.00 44.81 159 THR A CA 1
ATOM 1275 C C . THR A 1 159 ? -9.995 -29.515 27.851 1.00 44.81 159 THR A C 1
ATOM 1277 O O . THR A 1 159 ? -9.081 -30.073 28.436 1.00 44.81 159 THR A O 1
ATOM 1280 N N . LEU A 1 160 ? -11.066 -29.021 28.476 1.00 41.22 160 LEU A N 1
ATOM 1281 C CA . LEU A 1 160 ? -11.793 -29.715 29.548 1.00 41.22 160 LEU A CA 1
ATOM 1282 C C . LEU A 1 160 ? -13.104 -28.954 29.801 1.00 41.22 160 LEU A C 1
ATOM 1284 O O . LEU A 1 160 ? -13.244 -28.200 30.757 1.00 41.22 160 LEU A O 1
ATOM 1288 N N . ASN A 1 161 ? -14.075 -29.135 28.906 1.00 45.28 161 ASN A N 1
ATOM 1289 C CA . ASN A 1 161 ? -15.474 -28.947 29.275 1.00 45.28 161 ASN A CA 1
ATOM 1290 C C . ASN A 1 161 ? -16.313 -30.061 28.648 1.00 45.28 161 ASN A C 1
ATOM 1292 O O . ASN A 1 161 ? -16.949 -29.894 27.613 1.00 45.28 161 ASN A O 1
ATOM 1296 N N . ALA A 1 162 ? -16.217 -31.238 29.254 1.00 47.91 162 ALA A N 1
ATOM 1297 C CA . ALA A 1 162 ? -17.159 -32.330 29.081 1.00 47.91 162 ALA A CA 1
ATOM 1298 C C . ALA A 1 162 ? -17.081 -33.190 30.343 1.00 47.91 162 ALA A C 1
ATOM 1300 O O . ALA A 1 162 ? -16.236 -34.074 30.441 1.00 47.91 162 ALA A O 1
ATOM 1301 N N . ASN A 1 163 ? -17.883 -32.839 31.346 1.00 37.09 163 ASN A N 1
ATOM 1302 C CA . ASN A 1 163 ? -18.556 -33.798 32.222 1.00 37.09 163 ASN A CA 1
ATOM 1303 C C . ASN A 1 163 ? -19.476 -33.038 33.178 1.00 37.09 163 ASN A C 1
ATOM 1305 O O . ASN A 1 163 ? -19.097 -32.649 34.280 1.00 37.09 163 ASN A O 1
ATOM 1309 N N . THR A 1 164 ? -20.705 -32.840 32.716 1.00 42.22 164 THR A N 1
ATOM 1310 C CA . THR A 1 164 ? -21.871 -32.697 33.580 1.00 42.22 164 THR A CA 1
ATOM 1311 C C . THR A 1 164 ? -22.654 -33.998 33.439 1.00 42.22 164 THR A C 1
ATOM 1313 O O . THR A 1 164 ? -23.207 -34.269 32.373 1.00 42.22 164 THR A O 1
ATOM 1316 N N . LEU A 1 165 ? -22.631 -34.811 34.492 1.00 40.59 165 LEU A N 1
ATOM 1317 C CA . LEU A 1 165 ? -23.653 -35.798 34.830 1.00 40.59 165 LEU A CA 1
ATOM 1318 C C . LEU A 1 165 ? -24.060 -35.518 36.275 1.00 40.59 165 LEU A C 1
ATOM 1320 O O . LEU A 1 165 ? -23.135 -35.276 37.085 1.00 40.59 165 LEU A O 1
#

pLDDT: mean 73.68, std 23.45, range [28.81, 95.62]